Protein AF-A0A3S4TXI7-F1 (afdb_monomer_lite)

Organism: NCBI:txid758

Radius of gyration: 15.88 Å; chains: 1; bounding box: 37×36×44 Å

Sequence (161 aa):
MGRKTFESIGRPLPKRVNIVLSRQPYKYEGIIWKNSLESAVDFVKDSEEIMLIGGGELFKQYLPQADKLYLTQIQAEIEGDTFFPTLNWAEWHIEFEEYRERTRTILTIAVFDFSEKVKKCGQNDRTFCIWNLLSCDNFAIGIIHSNNTAWEQFTGKDLLC

Secondary structure (DSSP, 8-state):
-BHHHHHHH-SPPTTS--EEE-SS----TT-EEESSHHHHHHHTTT-SEEEE---HHHHHHHGGG-SEEEEEEE------S-BPPPP-GGGEEEEEEEEEEEEETTTEEEEEEEEEEEESS---SSEEEEEEEEETTTTEES--STT--HHHHHTTTTTT-

Structure (mmCIF, N/CA/C/O backbone):
data_AF-A0A3S4TXI7-F1
#
_entry.id   AF-A0A3S4TXI7-F1
#
loop_
_atom_site.group_PDB
_atom_site.id
_atom_site.type_symbol
_atom_site.label_atom_id
_atom_site.label_alt_id
_atom_site.label_comp_id
_atom_site.label_asym_id
_atom_site.label_entity_id
_atom_site.label_seq_id
_atom_site.pdbx_PDB_ins_code
_atom_site.Cartn_x
_atom_site.Cartn_y
_atom_site.Cartn_z
_atom_site.occupancy
_atom_site.B_iso_or_equiv
_atom_site.auth_seq_id
_atom_site.auth_comp_id
_atom_site.auth_asym_id
_atom_site.auth_atom_id
_atom_site.pdbx_PDB_model_num
ATOM 1 N N . MET A 1 1 ? -5.265 3.357 -1.344 1.00 92.00 1 MET A N 1
ATOM 2 C CA . MET A 1 1 ? -4.212 3.827 -2.281 1.00 92.00 1 MET A CA 1
ATOM 3 C C . MET A 1 1 ? -4.242 5.345 -2.394 1.00 92.00 1 MET A C 1
ATOM 5 O O . MET A 1 1 ? -5.253 5.941 -2.044 1.00 92.00 1 MET A O 1
ATOM 9 N N . GLY A 1 2 ? -3.178 5.984 -2.877 1.00 93.44 2 GLY A N 1
ATOM 10 C CA . GLY A 1 2 ? -3.164 7.428 -3.155 1.00 93.44 2 GLY A CA 1
ATOM 11 C C . GLY A 1 2 ? -3.757 7.772 -4.525 1.00 93.44 2 GLY A C 1
ATOM 12 O O . GLY A 1 2 ? -3.777 6.924 -5.414 1.00 93.44 2 GLY A O 1
ATOM 13 N N . ARG A 1 3 ? -4.194 9.025 -4.725 1.00 94.25 3 ARG A N 1
ATOM 14 C CA . ARG A 1 3 ? -4.781 9.486 -6.003 1.00 94.25 3 ARG A CA 1
ATOM 15 C C . ARG A 1 3 ? -3.903 9.214 -7.224 1.00 94.25 3 ARG A C 1
ATOM 17 O O . ARG A 1 3 ? -4.397 8.638 -8.178 1.00 94.25 3 ARG A O 1
ATOM 24 N N . LYS A 1 4 ? -2.612 9.564 -7.184 1.00 90.69 4 LYS A N 1
ATOM 25 C CA . LYS A 1 4 ? -1.691 9.327 -8.316 1.00 90.69 4 LYS A CA 1
ATOM 26 C C . LYS A 1 4 ? -1.573 7.839 -8.668 1.00 90.69 4 LYS A C 1
ATOM 28 O O . LYS A 1 4 ? -1.534 7.479 -9.835 1.00 90.69 4 LYS A O 1
ATOM 33 N N . THR A 1 5 ? -1.551 6.974 -7.653 1.00 88.75 5 THR A N 1
ATOM 34 C CA . THR A 1 5 ? -1.542 5.518 -7.847 1.00 88.75 5 THR A CA 1
ATOM 35 C C . THR A 1 5 ? -2.831 5.050 -8.509 1.00 88.75 5 THR A C 1
ATOM 37 O O . THR A 1 5 ? -2.775 4.284 -9.461 1.00 88.75 5 THR A O 1
ATOM 40 N N . PHE A 1 6 ? -3.984 5.550 -8.056 1.00 91.94 6 PHE A N 1
ATOM 41 C CA . PHE A 1 6 ? -5.262 5.248 -8.695 1.00 91.94 6 PHE A CA 1
ATOM 42 C C . PHE A 1 6 ? -5.310 5.733 -10.152 1.00 91.94 6 PHE A C 1
ATOM 44 O O . PHE A 1 6 ? -5.711 4.974 -11.025 1.00 91.94 6 PHE A O 1
ATOM 51 N N . GLU A 1 7 ? -4.857 6.959 -10.425 1.00 91.06 7 GLU A N 1
ATOM 52 C CA . GLU A 1 7 ? -4.790 7.530 -11.778 1.00 91.06 7 GLU A CA 1
ATOM 53 C C . GLU A 1 7 ? -3.907 6.692 -12.706 1.00 91.06 7 GLU A C 1
ATOM 55 O O . GLU A 1 7 ? -4.286 6.456 -13.847 1.00 91.06 7 GLU A O 1
ATOM 60 N N . SER A 1 8 ? -2.789 6.169 -12.197 1.00 84.12 8 SER A N 1
ATOM 61 C CA . SER A 1 8 ? -1.918 5.274 -12.959 1.00 84.12 8 SER A CA 1
ATOM 62 C C . SER A 1 8 ? -2.505 3.876 -13.179 1.00 84.12 8 SER A C 1
ATOM 64 O O . SER A 1 8 ? -2.193 3.248 -14.183 1.00 84.12 8 SER A O 1
ATOM 66 N N . ILE A 1 9 ? -3.326 3.362 -12.255 1.00 87.25 9 ILE A N 1
ATOM 67 C CA . ILE A 1 9 ? -4.078 2.109 -12.458 1.00 87.25 9 ILE A CA 1
ATOM 68 C C . ILE A 1 9 ? -5.231 2.338 -13.452 1.00 87.25 9 ILE A C 1
ATOM 70 O O . ILE A 1 9 ? -5.620 1.430 -14.187 1.00 87.25 9 ILE A O 1
ATOM 74 N N . GLY A 1 10 ? -5.807 3.542 -13.457 1.00 88.88 10 GLY A N 1
ATOM 75 C CA . GLY A 1 10 ? -6.830 4.001 -14.398 1.00 88.88 10 GLY A CA 1
ATOM 76 C C . GLY A 1 10 ? -8.241 3.458 -14.156 1.00 88.88 10 GLY A C 1
ATOM 77 O O . GLY A 1 10 ? -9.178 3.882 -14.832 1.00 88.88 10 GLY A O 1
ATOM 78 N N . ARG A 1 11 ? -8.424 2.529 -13.207 1.00 90.56 11 ARG A N 1
ATOM 79 C CA . ARG A 1 11 ? -9.717 1.888 -12.922 1.00 90.56 11 ARG A CA 1
ATOM 80 C C . ARG A 1 11 ? -9.820 1.340 -11.492 1.00 90.56 11 ARG A C 1
ATOM 82 O O . ARG A 1 11 ? -8.798 0.983 -10.905 1.00 90.56 11 ARG A O 1
ATOM 89 N N . PRO A 1 12 ? -11.039 1.184 -10.944 1.00 92.88 12 PRO A N 1
ATOM 90 C CA . PRO A 1 12 ? -11.259 0.452 -9.705 1.00 92.88 12 PRO A CA 1
ATOM 91 C C . PRO A 1 12 ? -10.829 -1.006 -9.845 1.00 92.88 12 PRO A C 1
ATOM 93 O O . PRO A 1 12 ? -11.079 -1.665 -10.858 1.00 92.88 12 PRO A O 1
ATOM 96 N N . LEU A 1 13 ? -10.204 -1.525 -8.797 1.00 88.06 13 LEU A N 1
ATOM 97 C CA . LEU A 1 13 ? -9.837 -2.924 -8.722 1.00 88.06 13 LEU A CA 1
ATOM 98 C C . LEU A 1 13 ? -11.091 -3.772 -8.447 1.00 88.06 13 LEU A C 1
ATOM 100 O O . LEU A 1 13 ? -11.782 -3.523 -7.456 1.00 88.06 13 LEU A O 1
ATOM 104 N N . PRO A 1 14 ? -11.411 -4.778 -9.279 1.00 87.50 14 PRO A N 1
ATOM 105 C CA . PRO A 1 14 ? -12.631 -5.560 -9.118 1.00 87.50 14 PRO A CA 1
ATOM 106 C C . PRO A 1 14 ? -12.617 -6.339 -7.801 1.00 87.50 14 PRO A C 1
ATOM 108 O O . PRO A 1 14 ? -11.547 -6.712 -7.309 1.00 87.50 14 PRO A O 1
ATOM 111 N N . LYS A 1 15 ? -13.819 -6.600 -7.265 1.00 89.62 15 LYS A N 1
ATOM 112 C CA . LYS A 1 15 ? -14.065 -7.365 -6.026 1.00 89.62 15 LYS A CA 1
ATOM 113 C C . LYS A 1 15 ? -13.419 -6.776 -4.763 1.00 89.62 15 LYS A C 1
ATOM 115 O O . LYS A 1 15 ? -13.278 -7.475 -3.768 1.00 89.62 15 LYS A O 1
ATOM 120 N N . ARG A 1 16 ? -13.035 -5.496 -4.791 1.00 90.56 16 ARG A N 1
ATOM 121 C CA . ARG A 1 16 ? -12.402 -4.793 -3.669 1.00 90.56 16 ARG A CA 1
ATOM 122 C C . ARG A 1 16 ? -13.076 -3.460 -3.403 1.00 90.56 16 ARG A C 1
ATOM 124 O O . ARG A 1 16 ? -13.515 -2.770 -4.324 1.00 90.56 16 ARG A O 1
ATOM 131 N N . VAL A 1 17 ? -13.081 -3.068 -2.134 1.00 93.81 17 VAL A N 1
ATOM 132 C CA . VAL A 1 17 ? -13.427 -1.705 -1.733 1.00 93.81 17 VAL A CA 1
ATOM 133 C C . VAL A 1 17 ? -12.237 -0.805 -2.061 1.00 93.81 17 VAL A C 1
ATOM 135 O O . VAL A 1 17 ? -11.189 -0.866 -1.423 1.00 93.81 17 VAL A O 1
ATOM 138 N N . ASN A 1 18 ? -12.378 0.019 -3.096 1.00 95.50 18 ASN A N 1
ATOM 139 C CA . ASN A 1 18 ? -11.305 0.898 -3.548 1.00 95.50 18 ASN A CA 1
ATOM 140 C C . ASN A 1 18 ? -11.367 2.225 -2.794 1.00 95.50 18 ASN A C 1
ATOM 142 O O . ASN A 1 18 ? -12.211 3.065 -3.098 1.00 95.50 18 ASN A O 1
ATOM 146 N N . ILE A 1 19 ? -10.457 2.434 -1.840 1.00 96.75 19 ILE A N 1
ATOM 147 C CA . ILE A 1 19 ? -10.336 3.712 -1.127 1.00 96.75 19 ILE A CA 1
ATOM 148 C C . ILE A 1 19 ? -9.172 4.525 -1.695 1.00 96.75 19 ILE A C 1
ATOM 150 O O . ILE A 1 19 ? -8.016 4.078 -1.688 1.00 96.75 19 ILE A O 1
ATOM 154 N N . VAL A 1 20 ? -9.480 5.734 -2.167 1.00 96.75 20 VAL A N 1
ATOM 155 C CA . VAL A 1 20 ? -8.517 6.675 -2.748 1.00 96.75 20 VAL A CA 1
ATOM 156 C C . VAL A 1 20 ? -8.297 7.851 -1.803 1.00 96.75 20 VAL A C 1
ATOM 158 O O . VAL A 1 20 ? -9.211 8.625 -1.516 1.00 96.75 20 VAL A O 1
ATOM 161 N N . LEU A 1 21 ? -7.051 7.998 -1.353 1.00 96.12 21 LEU A N 1
ATOM 162 C CA . LEU A 1 21 ? -6.605 9.090 -0.498 1.00 96.12 21 LEU A CA 1
ATOM 163 C C . LEU A 1 21 ? -6.191 10.302 -1.335 1.00 96.12 21 LEU A C 1
ATOM 165 O O . LEU A 1 21 ? -5.329 10.209 -2.217 1.00 96.12 21 LEU A O 1
ATOM 169 N N . SER A 1 22 ? -6.793 11.452 -1.038 1.00 94.88 22 SER A N 1
ATOM 170 C CA . SER A 1 22 ? -6.467 12.734 -1.666 1.00 94.88 22 SER A CA 1
ATOM 171 C C . SER A 1 22 ? -6.835 13.895 -0.752 1.00 94.88 22 SER A C 1
ATOM 173 O O . SER A 1 22 ? -7.927 13.912 -0.194 1.00 94.88 22 SER A O 1
ATOM 175 N N . ARG A 1 23 ? -5.969 14.914 -0.670 1.00 92.62 23 ARG A N 1
ATOM 176 C CA . ARG A 1 23 ? -6.253 16.155 0.075 1.00 92.62 23 ARG A CA 1
ATOM 177 C C . ARG A 1 23 ? -7.464 16.909 -0.481 1.00 92.62 23 ARG A C 1
ATOM 179 O O . ARG A 1 23 ? -8.201 17.522 0.278 1.00 92.62 23 ARG A O 1
ATOM 186 N N . GLN A 1 24 ? -7.650 16.863 -1.799 1.00 94.56 24 GLN A N 1
ATOM 187 C CA . GLN A 1 24 ? -8.796 17.465 -2.478 1.00 94.56 24 GLN A CA 1
ATOM 188 C C . GLN A 1 24 ? -9.875 16.409 -2.733 1.00 94.56 24 GLN A C 1
ATOM 190 O O . GLN A 1 24 ? -9.504 15.262 -3.024 1.00 94.56 24 GLN A O 1
ATOM 195 N N . PRO A 1 25 ? -11.170 16.778 -2.685 1.00 95.94 25 PRO A N 1
ATOM 196 C CA . PRO A 1 25 ? -12.260 15.900 -3.087 1.00 95.94 25 PRO A CA 1
ATOM 197 C C . PRO A 1 25 ? -12.002 15.279 -4.458 1.00 95.94 25 PRO A C 1
ATOM 199 O O . PRO A 1 25 ? -11.632 15.970 -5.406 1.00 95.94 25 PRO A O 1
ATOM 202 N N . TYR A 1 26 ? -12.203 13.970 -4.559 1.00 95.06 26 TYR A N 1
ATOM 203 C CA . TYR A 1 26 ? -12.000 13.220 -5.790 1.00 95.06 26 TYR A CA 1
ATOM 204 C C . TYR A 1 26 ? -13.212 12.324 -6.028 1.00 95.06 26 TYR A C 1
ATOM 206 O O . TYR A 1 26 ? -13.606 11.565 -5.145 1.00 95.06 26 TYR A O 1
ATOM 214 N N . LYS A 1 27 ? -13.845 12.447 -7.196 1.00 94.75 27 LYS A N 1
ATOM 215 C CA . LYS A 1 27 ? -15.033 11.670 -7.557 1.00 94.75 27 LYS A CA 1
ATOM 216 C C . LYS A 1 27 ? -14.711 10.798 -8.755 1.00 94.75 27 LYS A C 1
ATOM 218 O O . LYS A 1 27 ? -14.313 11.309 -9.796 1.00 94.75 27 LYS A O 1
ATOM 223 N N . TYR A 1 28 ? -14.913 9.502 -8.589 1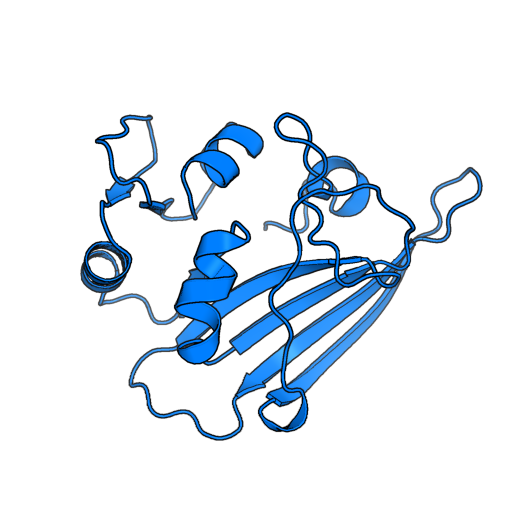.00 96.06 28 TYR A N 1
ATOM 224 C CA . TYR A 1 28 ? -14.816 8.515 -9.649 1.00 96.06 28 TYR A CA 1
ATOM 225 C C . TYR A 1 28 ? -15.768 7.364 -9.292 1.00 96.06 28 TYR A C 1
ATOM 227 O O . TYR A 1 28 ? -16.007 7.092 -8.113 1.00 96.06 28 TYR A O 1
ATOM 235 N N . GLU A 1 29 ? -16.379 6.731 -10.287 1.00 96.19 29 GLU A N 1
ATOM 236 C CA . GLU A 1 29 ? -17.350 5.660 -10.054 1.00 96.19 29 GLU A CA 1
ATOM 237 C C . GLU A 1 29 ? -16.675 4.388 -9.516 1.00 96.19 29 GLU A C 1
ATOM 239 O O . GLU A 1 29 ? -15.630 3.965 -10.004 1.00 96.19 29 GLU A O 1
ATOM 244 N N . GLY A 1 30 ? -17.264 3.759 -8.497 1.00 94.69 30 GLY A N 1
ATOM 245 C CA . GLY A 1 30 ? -16.722 2.523 -7.920 1.00 94.69 30 GLY A CA 1
ATOM 246 C C . GLY A 1 30 ? -15.524 2.718 -6.982 1.00 94.69 30 GLY A C 1
ATOM 247 O O . GLY A 1 30 ? -14.879 1.737 -6.613 1.00 94.69 30 GLY A O 1
ATOM 248 N N . ILE A 1 31 ? -15.235 3.957 -6.565 1.00 96.94 31 ILE A N 1
ATOM 249 C CA . ILE A 1 31 ? -14.270 4.247 -5.496 1.00 96.94 31 ILE A CA 1
ATOM 250 C C . ILE A 1 31 ? -14.901 5.033 -4.349 1.00 96.94 31 ILE A C 1
ATOM 252 O O . ILE A 1 31 ? -15.946 5.667 -4.485 1.00 96.94 31 ILE A O 1
ATOM 256 N N . ILE A 1 32 ? -14.190 5.053 -3.229 1.00 97.88 32 ILE A N 1
ATOM 257 C CA . ILE A 1 32 ? -14.510 5.831 -2.040 1.00 97.88 32 ILE A CA 1
ATOM 258 C C . ILE A 1 32 ? -13.362 6.802 -1.805 1.00 97.88 32 ILE A C 1
ATOM 260 O O . ILE A 1 32 ? -12.216 6.399 -1.609 1.00 97.88 32 ILE A O 1
ATOM 264 N N . TRP A 1 33 ? -13.655 8.097 -1.834 1.00 97.69 33 TRP A N 1
ATOM 265 C CA . TRP A 1 33 ? -12.664 9.114 -1.505 1.00 97.69 33 TRP A CA 1
ATOM 266 C C . TRP A 1 33 ? -12.590 9.347 0.002 1.00 97.69 33 TRP A C 1
ATOM 268 O O . TRP A 1 33 ? -13.612 9.417 0.688 1.00 97.69 33 TRP A O 1
ATOM 278 N N . LYS A 1 34 ? -11.363 9.510 0.497 1.00 97.31 34 LYS A N 1
ATOM 279 C CA . LYS A 1 34 ? -11.057 9.893 1.875 1.00 97.31 34 LYS A CA 1
ATOM 280 C C . LYS A 1 34 ? -9.910 10.903 1.892 1.00 97.31 34 LYS A C 1
ATOM 282 O O . LYS A 1 34 ? -9.003 10.845 1.060 1.00 97.31 34 LYS A O 1
ATOM 287 N N . ASN A 1 35 ? -9.953 11.846 2.829 1.00 95.69 35 ASN A N 1
ATOM 288 C CA . ASN A 1 35 ? -8.951 12.911 2.940 1.00 95.69 35 ASN A CA 1
ATOM 289 C C . ASN A 1 35 ? -7.759 12.540 3.834 1.00 95.69 35 ASN A C 1
ATOM 291 O O . ASN A 1 35 ? -6.732 13.215 3.773 1.00 95.69 35 ASN A O 1
ATOM 295 N N . SER A 1 36 ? -7.873 11.476 4.630 1.00 92.06 36 SER A N 1
ATOM 296 C CA . SER A 1 36 ? -6.806 10.974 5.500 1.00 92.06 36 SER A CA 1
ATOM 297 C C . SER A 1 36 ? -6.882 9.452 5.663 1.00 92.06 36 SER A C 1
ATOM 299 O O . SER A 1 36 ? -7.941 8.862 5.418 1.00 92.06 36 SER A O 1
ATOM 301 N N . LEU A 1 37 ? -5.785 8.807 6.079 1.00 88.81 37 LEU A N 1
ATOM 302 C CA . LEU A 1 37 ? -5.800 7.362 6.330 1.00 88.81 37 LEU A CA 1
ATOM 303 C C . LEU A 1 37 ? -6.708 7.011 7.507 1.00 88.81 37 LEU A C 1
ATOM 305 O O . LEU A 1 37 ? -7.432 6.031 7.425 1.00 88.81 37 LEU A O 1
ATOM 309 N N . GLU A 1 38 ? -6.729 7.823 8.558 1.00 90.44 38 GLU A N 1
ATOM 310 C CA . GLU A 1 38 ? -7.553 7.594 9.748 1.00 90.44 38 GLU A CA 1
ATOM 311 C C . GLU A 1 38 ? -9.030 7.509 9.346 1.00 90.44 38 GLU A C 1
ATOM 313 O O . GLU A 1 38 ? -9.719 6.551 9.682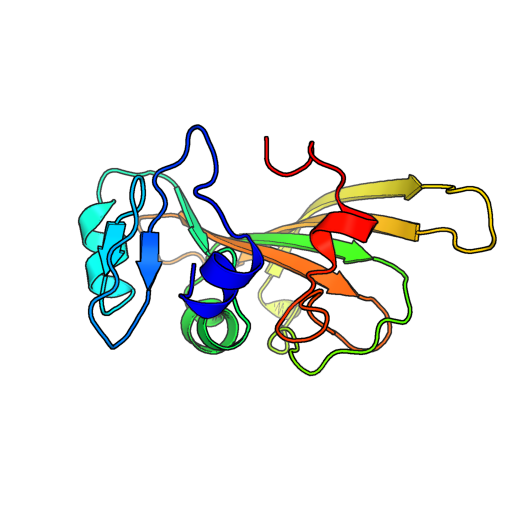 1.00 90.44 38 GLU A O 1
ATOM 318 N N . SER A 1 39 ? -9.490 8.441 8.503 1.00 93.75 39 SER A N 1
ATOM 319 C CA . SER A 1 39 ? -10.859 8.436 7.972 1.00 93.75 39 SER A CA 1
ATOM 320 C C . SER A 1 39 ? -11.169 7.250 7.044 1.00 93.75 39 SER A C 1
ATOM 322 O O . SER A 1 39 ? -12.341 6.909 6.848 1.00 93.75 39 SER A O 1
ATOM 324 N N . ALA A 1 40 ? -10.140 6.649 6.436 1.00 93.00 40 ALA A N 1
ATOM 325 C CA . ALA A 1 40 ? -10.253 5.450 5.614 1.00 93.00 40 ALA A CA 1
ATOM 326 C C . ALA A 1 40 ? -10.303 4.187 6.475 1.00 93.00 40 ALA A C 1
ATOM 328 O O . ALA A 1 40 ? -11.199 3.374 6.286 1.00 93.00 40 ALA A O 1
ATOM 329 N N . VAL A 1 41 ? -9.399 4.061 7.444 1.0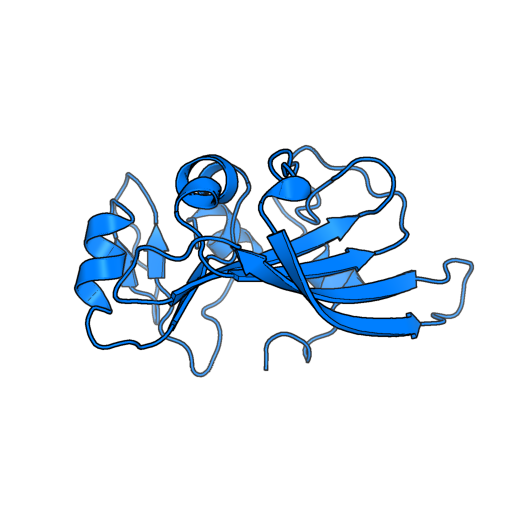0 89.56 41 VAL A N 1
ATOM 330 C CA . VAL A 1 41 ? -9.325 2.950 8.402 1.00 89.56 41 VAL A CA 1
ATOM 331 C C . VAL A 1 41 ? -10.581 2.877 9.270 1.00 89.56 41 VAL A C 1
ATOM 333 O O . VAL A 1 41 ? -11.043 1.784 9.584 1.00 89.56 41 VAL A O 1
ATOM 336 N N . ASP A 1 42 ? -11.161 4.021 9.631 1.00 92.12 42 ASP A N 1
ATOM 337 C CA . ASP A 1 42 ? -12.432 4.081 10.357 1.00 92.12 42 ASP A CA 1
ATOM 338 C C . ASP A 1 42 ? -13.621 3.646 9.480 1.00 92.12 42 ASP A C 1
ATOM 340 O O . ASP A 1 42 ? -14.540 2.969 9.935 1.00 92.12 42 ASP A O 1
ATOM 344 N N . PHE A 1 43 ? -13.577 3.955 8.179 1.00 93.56 43 PHE A N 1
ATOM 345 C CA . PHE A 1 43 ? -14.609 3.530 7.229 1.00 93.56 43 PHE A CA 1
ATOM 346 C C . PHE A 1 43 ? -14.636 2.010 7.020 1.00 93.56 43 PHE A C 1
ATOM 348 O O . PHE A 1 43 ? -15.707 1.445 6.822 1.00 93.56 43 PHE A O 1
ATOM 355 N N . VAL A 1 44 ? -13.476 1.354 7.079 1.00 91.88 44 VAL A N 1
ATOM 356 C CA . VAL A 1 44 ? -13.344 -0.112 6.996 1.00 91.88 44 VAL A CA 1
ATOM 357 C C . VAL A 1 44 ? -13.057 -0.739 8.356 1.00 91.88 44 VAL A C 1
ATOM 359 O O . VAL A 1 44 ? -12.336 -1.727 8.448 1.00 91.88 44 VAL A O 1
ATOM 362 N N . LYS A 1 45 ? -13.601 -0.167 9.436 1.00 87.25 45 LYS A N 1
ATOM 363 C CA . LYS A 1 45 ? -13.311 -0.626 10.801 1.00 87.25 45 LYS A CA 1
ATOM 364 C C . LYS A 1 45 ? -13.617 -2.103 11.056 1.00 87.25 45 LYS A C 1
ATOM 366 O O . LYS A 1 45 ? -12.927 -2.713 11.862 1.00 87.25 45 LYS A O 1
ATOM 371 N N . ASP A 1 46 ? -14.595 -2.650 10.337 1.00 88.19 46 ASP A N 1
ATOM 372 C CA . ASP A 1 46 ? -15.038 -4.042 10.453 1.00 88.19 46 ASP A CA 1
ATOM 373 C C . ASP A 1 46 ? -14.251 -4.996 9.529 1.00 88.19 46 ASP A C 1
ATOM 375 O O . ASP A 1 46 ? -14.565 -6.179 9.446 1.00 88.19 46 ASP A O 1
ATOM 379 N N . SER A 1 47 ? -13.252 -4.496 8.788 1.00 87.38 47 SER A N 1
ATOM 380 C CA . SER A 1 47 ? -12.370 -5.325 7.956 1.00 87.38 47 SER A CA 1
ATOM 381 C C . SER A 1 47 ? -11.203 -5.873 8.775 1.00 87.38 47 SER A C 1
ATOM 383 O O . SER A 1 47 ? -10.538 -5.123 9.488 1.00 87.38 47 SER A O 1
ATOM 385 N N . GLU A 1 48 ? -10.930 -7.169 8.625 1.00 86.44 48 GLU A N 1
ATOM 386 C CA . GLU A 1 48 ? -9.834 -7.861 9.320 1.00 86.44 48 GLU A CA 1
ATOM 387 C C . GLU A 1 48 ? -8.448 -7.407 8.833 1.00 86.44 48 GLU A C 1
ATOM 389 O O . GLU A 1 48 ? -7.500 -7.321 9.618 1.00 86.44 48 GLU A O 1
ATOM 394 N N . GLU A 1 49 ? -8.341 -7.075 7.542 1.00 86.19 49 GLU A N 1
ATOM 395 C CA . GLU A 1 49 ? -7.088 -6.701 6.889 1.00 86.19 49 GLU A CA 1
ATOM 396 C C . GLU A 1 49 ? -7.279 -5.489 5.969 1.00 86.19 49 GLU A C 1
ATOM 398 O O . GLU A 1 49 ? -8.250 -5.390 5.210 1.00 86.19 49 GLU A O 1
ATOM 403 N N . ILE A 1 50 ? -6.331 -4.550 6.029 1.00 90.19 50 ILE A N 1
ATOM 404 C CA . ILE A 1 50 ? -6.326 -3.343 5.198 1.00 90.19 50 ILE A CA 1
ATOM 405 C C . ILE A 1 50 ? -5.062 -3.325 4.347 1.00 90.19 50 ILE A C 1
ATOM 407 O O . ILE A 1 50 ? -3.955 -3.274 4.874 1.00 90.19 50 ILE A O 1
ATOM 411 N N . MET A 1 51 ? -5.238 -3.282 3.024 1.00 90.00 51 MET A N 1
ATOM 412 C CA . MET A 1 51 ? -4.137 -3.288 2.059 1.00 90.00 51 MET A CA 1
ATOM 413 C C . MET A 1 51 ? -3.802 -1.876 1.566 1.00 90.00 51 MET A C 1
ATOM 415 O O . MET A 1 51 ? -4.523 -1.273 0.759 1.00 90.00 51 MET A O 1
ATOM 419 N N . LEU A 1 52 ? -2.658 -1.351 1.999 1.00 90.25 52 LEU A N 1
ATOM 420 C CA . LEU A 1 52 ? -2.053 -0.155 1.433 1.00 90.25 52 LEU A CA 1
ATOM 421 C C . LEU A 1 52 ? -1.201 -0.538 0.216 1.00 90.25 52 LEU A C 1
ATOM 423 O O . LEU A 1 52 ? -0.113 -1.084 0.349 1.00 90.25 52 LEU A O 1
ATOM 427 N N . ILE A 1 53 ? -1.687 -0.201 -0.979 1.00 88.31 53 ILE A N 1
ATOM 428 C CA . ILE A 1 53 ? -1.024 -0.523 -2.261 1.00 88.31 53 ILE A CA 1
ATOM 429 C C . ILE A 1 53 ? -0.230 0.660 -2.855 1.00 88.31 53 ILE A C 1
ATOM 431 O O . ILE A 1 53 ? -0.037 0.763 -4.063 1.00 88.31 53 ILE A O 1
ATOM 435 N N . GLY A 1 54 ? 0.172 1.607 -2.004 1.00 83.50 54 GLY A N 1
ATOM 436 C CA . GLY A 1 54 ? 0.989 2.763 -2.384 1.00 83.50 54 GLY A CA 1
ATOM 437 C C . GLY A 1 54 ? 0.206 4.042 -2.692 1.00 83.50 54 GLY A C 1
ATOM 438 O O . GLY A 1 54 ? -1.014 4.117 -2.500 1.00 83.50 54 GLY A O 1
ATOM 439 N N . GLY A 1 55 ? 0.865 5.104 -3.168 1.00 85.19 55 GLY A N 1
ATOM 440 C CA . GLY A 1 55 ? 2.261 5.154 -3.644 1.00 85.19 55 GLY A CA 1
ATOM 441 C C . GLY A 1 55 ? 3.326 5.478 -2.589 1.00 85.19 55 GLY A C 1
ATOM 442 O O . GLY A 1 55 ? 3.064 5.415 -1.390 1.00 85.19 55 GLY A O 1
ATOM 443 N N . GLY A 1 56 ? 4.521 5.869 -3.054 1.00 81.06 56 GLY A N 1
ATOM 444 C CA . GLY A 1 56 ? 5.717 6.064 -2.220 1.00 81.06 56 GLY A CA 1
ATOM 445 C C . GLY A 1 56 ? 5.527 6.973 -1.002 1.00 81.06 56 GLY A C 1
ATOM 446 O O . GLY A 1 56 ? 5.995 6.638 0.079 1.00 81.06 56 GLY A O 1
ATOM 447 N N . GLU A 1 57 ? 4.786 8.076 -1.134 1.00 85.06 57 GLU A N 1
ATOM 448 C CA . GLU A 1 57 ? 4.512 8.977 -0.001 1.00 85.06 57 GLU A CA 1
ATOM 449 C C . GLU A 1 57 ? 3.675 8.304 1.096 1.00 85.06 57 GLU A C 1
ATOM 451 O O . GLU A 1 57 ? 3.970 8.437 2.280 1.00 85.06 57 GLU A O 1
ATOM 456 N N . LEU A 1 58 ? 2.663 7.522 0.706 1.00 86.62 58 LEU A N 1
ATOM 457 C CA . LEU A 1 58 ? 1.844 6.791 1.671 1.00 86.62 58 LEU A CA 1
ATOM 458 C C . LEU A 1 58 ? 2.647 5.680 2.341 1.00 86.62 58 LEU A C 1
ATOM 460 O O . LEU A 1 58 ? 2.507 5.477 3.542 1.00 86.62 58 LEU A O 1
ATOM 464 N N . PHE A 1 59 ? 3.517 4.994 1.596 1.00 86.50 59 PHE A N 1
ATOM 465 C CA . PHE A 1 59 ? 4.426 4.030 2.206 1.00 86.50 59 PHE A CA 1
ATOM 466 C C . PHE A 1 59 ? 5.332 4.705 3.236 1.00 86.50 59 PHE A C 1
ATOM 468 O O . PHE A 1 59 ? 5.391 4.235 4.364 1.00 86.50 59 PHE A O 1
ATOM 475 N N . LYS A 1 60 ? 5.971 5.837 2.911 1.00 86.56 60 LYS A N 1
ATOM 476 C CA . LYS A 1 60 ? 6.829 6.566 3.866 1.00 86.56 60 LYS A CA 1
ATOM 477 C C . LYS A 1 60 ? 6.085 6.923 5.150 1.00 86.56 60 LYS A C 1
ATOM 479 O O . LYS A 1 60 ? 6.628 6.761 6.237 1.00 86.56 60 LYS A O 1
ATOM 484 N N . GLN A 1 61 ? 4.850 7.393 5.015 1.00 87.00 61 GLN A N 1
ATOM 485 C CA . GLN A 1 61 ? 4.056 7.854 6.145 1.00 87.00 61 GLN A CA 1
ATOM 486 C C . GLN A 1 61 ? 3.549 6.707 7.033 1.00 87.00 61 GLN A C 1
ATOM 488 O O . GLN A 1 61 ? 3.481 6.862 8.252 1.00 87.00 61 GLN A O 1
ATOM 493 N N . TYR A 1 62 ? 3.184 5.569 6.440 1.00 87.44 62 TYR A N 1
ATOM 494 C CA . TYR A 1 62 ? 2.416 4.532 7.136 1.00 87.44 62 TYR A CA 1
ATOM 495 C C . TYR A 1 62 ? 3.146 3.202 7.317 1.00 87.44 62 TYR A C 1
ATOM 497 O O . TYR A 1 62 ? 2.660 2.343 8.045 1.00 87.44 62 TYR A O 1
ATOM 505 N N . LEU A 1 63 ? 4.344 3.046 6.751 1.00 86.94 63 LEU A N 1
ATOM 506 C CA . LEU A 1 63 ? 5.196 1.882 6.990 1.00 86.94 63 LEU A CA 1
ATOM 507 C C . LEU A 1 63 ? 5.485 1.613 8.478 1.00 86.94 63 LEU A C 1
ATOM 509 O O . LEU A 1 63 ? 5.414 0.451 8.871 1.00 86.94 63 LEU A O 1
ATOM 513 N N . PRO A 1 64 ? 5.731 2.622 9.341 1.00 87.31 64 PRO A N 1
ATOM 514 C CA . PRO A 1 64 ? 5.936 2.366 10.769 1.00 87.31 64 PRO A CA 1
ATOM 515 C C . PRO A 1 64 ? 4.731 1.721 11.469 1.00 87.31 64 PRO A C 1
ATOM 517 O O . PRO A 1 64 ? 4.914 1.062 12.492 1.00 87.31 64 PRO A O 1
ATOM 520 N N . GLN A 1 65 ? 3.522 1.903 10.926 1.00 86.31 65 GLN A N 1
ATOM 521 C CA . GLN A 1 65 ? 2.262 1.383 11.469 1.00 86.31 65 GLN A CA 1
ATOM 522 C C . GLN A 1 65 ? 1.865 0.027 10.867 1.00 86.31 65 GLN A C 1
ATOM 524 O O . GLN A 1 65 ? 0.875 -0.545 11.304 1.00 86.31 65 GLN A O 1
ATOM 529 N N . ALA A 1 66 ? 2.594 -0.473 9.864 1.00 87.62 66 ALA A N 1
ATOM 530 C CA . ALA A 1 66 ? 2.285 -1.745 9.223 1.00 87.62 66 ALA A CA 1
ATOM 531 C C . ALA A 1 66 ? 2.680 -2.939 10.095 1.00 87.62 66 ALA A C 1
ATOM 533 O O . ALA A 1 66 ? 3.757 -2.960 10.692 1.00 87.62 66 ALA A O 1
ATOM 534 N N . ASP A 1 67 ? 1.809 -3.941 10.106 1.00 87.19 67 ASP A N 1
ATOM 535 C CA . ASP A 1 67 ? 1.993 -5.221 10.785 1.00 87.19 67 ASP A CA 1
ATOM 536 C C . ASP A 1 67 ? 2.532 -6.279 9.819 1.00 87.19 67 ASP A C 1
ATOM 538 O O . ASP A 1 67 ? 3.320 -7.136 10.225 1.00 87.19 67 ASP A O 1
ATOM 542 N N . LYS A 1 68 ? 2.161 -6.191 8.530 1.00 87.25 68 LYS A N 1
ATOM 543 C CA . LYS A 1 68 ? 2.651 -7.088 7.476 1.00 87.25 68 LYS A CA 1
ATOM 544 C C . LYS A 1 68 ? 3.121 -6.362 6.223 1.00 87.25 68 LYS A C 1
ATOM 546 O O . LYS A 1 68 ? 2.556 -5.344 5.814 1.00 87.25 68 LYS A O 1
ATOM 551 N N . LEU A 1 69 ? 4.120 -6.949 5.571 1.00 86.94 69 LEU A N 1
ATOM 552 C CA . LEU A 1 69 ? 4.577 -6.584 4.238 1.00 86.94 69 LEU A CA 1
ATOM 553 C C . LEU A 1 69 ? 4.418 -7.778 3.306 1.00 86.94 69 LEU A C 1
ATOM 555 O O . LEU A 1 69 ? 5.003 -8.831 3.537 1.00 86.94 69 LEU A O 1
ATOM 559 N N . TYR A 1 70 ? 3.703 -7.567 2.213 1.00 83.81 70 TYR A N 1
ATOM 560 C CA . TYR A 1 70 ? 3.727 -8.436 1.051 1.00 83.81 70 TYR A CA 1
ATOM 561 C C . TYR A 1 70 ? 4.658 -7.780 0.031 1.00 83.81 70 TYR A C 1
ATOM 563 O O . TYR A 1 70 ? 4.357 -6.716 -0.518 1.00 83.81 70 TYR A O 1
ATOM 571 N N . LEU A 1 71 ? 5.828 -8.366 -0.187 1.00 82.50 71 LEU A N 1
ATOM 572 C CA . LEU A 1 71 ? 6.850 -7.814 -1.067 1.00 82.50 71 LEU A CA 1
ATOM 573 C C . LEU A 1 71 ? 7.049 -8.740 -2.252 1.00 82.50 71 LEU A C 1
ATOM 575 O O . LEU A 1 71 ? 7.207 -9.942 -2.089 1.00 82.50 71 LEU A O 1
ATOM 579 N N . THR A 1 72 ? 7.085 -8.175 -3.448 1.00 77.81 72 THR A N 1
ATOM 580 C CA . THR A 1 72 ? 7.554 -8.877 -4.641 1.00 77.81 72 THR A CA 1
ATOM 581 C C . THR A 1 72 ? 8.818 -8.182 -5.112 1.00 77.81 72 THR A C 1
ATOM 583 O O . THR A 1 72 ? 8.756 -7.022 -5.504 1.00 77.81 72 THR A O 1
ATOM 586 N N . GLN A 1 73 ? 9.962 -8.850 -5.034 1.00 76.31 73 GLN A N 1
ATOM 587 C CA . GLN A 1 73 ? 11.240 -8.322 -5.504 1.00 76.31 73 GLN A CA 1
ATOM 588 C C . GLN A 1 73 ? 11.488 -8.814 -6.926 1.00 76.31 73 GLN A C 1
ATOM 590 O O . GLN A 1 73 ? 11.317 -9.996 -7.203 1.00 76.31 73 GLN A O 1
ATOM 595 N N . ILE A 1 74 ? 11.852 -7.905 -7.824 1.00 72.00 74 ILE A N 1
ATOM 596 C CA . ILE A 1 74 ? 12.155 -8.178 -9.225 1.00 72.00 74 ILE A CA 1
ATOM 597 C C . ILE A 1 74 ? 13.626 -7.864 -9.462 1.00 72.00 74 ILE A C 1
ATOM 599 O O . ILE A 1 74 ? 14.067 -6.734 -9.246 1.00 72.00 74 ILE A O 1
ATOM 603 N N . GLN A 1 75 ? 14.372 -8.831 -9.987 1.00 72.62 75 GLN A N 1
ATOM 604 C CA . GLN A 1 75 ? 15.733 -8.596 -10.472 1.00 72.62 75 GLN A CA 1
ATOM 605 C C . GLN A 1 75 ? 15.689 -7.910 -11.843 1.00 72.62 75 GLN A C 1
ATOM 607 O O . GLN A 1 75 ? 15.713 -8.561 -12.886 1.00 72.62 75 GLN A O 1
ATOM 612 N N . ALA A 1 76 ? 15.543 -6.586 -11.833 1.00 68.12 76 ALA A N 1
ATOM 613 C CA . ALA A 1 76 ? 15.538 -5.758 -13.030 1.00 68.12 76 ALA A CA 1
ATOM 614 C C . ALA A 1 76 ? 16.166 -4.383 -12.767 1.00 68.12 76 ALA A C 1
ATOM 616 O O . ALA A 1 76 ? 15.996 -3.792 -11.695 1.00 68.12 76 ALA A O 1
ATOM 617 N N . GLU A 1 77 ? 16.819 -3.844 -13.791 1.00 69.06 77 GLU A N 1
ATOM 618 C CA . GLU A 1 77 ? 17.219 -2.442 -13.843 1.00 69.06 77 GLU A CA 1
ATOM 619 C C . GLU A 1 77 ? 16.058 -1.627 -14.421 1.00 69.06 77 GLU A C 1
ATOM 621 O O . GLU A 1 77 ? 15.660 -1.804 -15.574 1.00 69.06 77 GLU A O 1
ATOM 626 N N . ILE A 1 78 ? 15.467 -0.764 -13.594 1.00 70.12 78 ILE A N 1
ATOM 627 C CA . ILE A 1 78 ? 14.312 0.055 -13.966 1.00 70.12 78 ILE A CA 1
ATOM 628 C C . ILE A 1 78 ? 14.598 1.501 -13.569 1.00 70.12 78 ILE A C 1
ATOM 630 O O . ILE A 1 78 ? 14.895 1.786 -12.408 1.00 70.12 78 ILE A O 1
ATOM 634 N N . GLU A 1 79 ? 14.463 2.426 -14.517 1.00 70.94 79 GLU A N 1
ATOM 635 C CA . GLU A 1 79 ? 14.488 3.858 -14.220 1.00 70.94 79 GLU A CA 1
ATOM 636 C C . GLU A 1 79 ? 13.208 4.275 -13.474 1.00 70.94 79 GLU A C 1
ATOM 638 O O . GLU A 1 79 ? 12.088 4.005 -13.919 1.00 70.94 79 GLU A O 1
ATOM 643 N N . GLY A 1 80 ? 13.362 4.963 -12.340 1.00 69.56 80 GLY A N 1
ATOM 644 C CA . GLY A 1 80 ? 12.242 5.399 -11.509 1.00 69.56 80 GLY A CA 1
ATOM 645 C C . GLY A 1 80 ? 12.571 6.628 -10.666 1.00 69.56 80 GLY A C 1
ATOM 646 O O . GLY A 1 80 ? 13.714 6.852 -10.279 1.00 69.56 80 GLY A O 1
ATOM 647 N N . ASP A 1 81 ? 11.546 7.431 -10.379 1.00 71.12 81 ASP A N 1
ATOM 648 C CA . ASP A 1 81 ? 11.624 8.630 -9.530 1.00 71.12 81 ASP A CA 1
ATOM 649 C C . ASP A 1 81 ? 11.016 8.408 -8.131 1.00 71.12 81 ASP A C 1
ATOM 651 O O . ASP A 1 81 ? 11.039 9.290 -7.269 1.00 71.12 81 ASP A O 1
ATOM 655 N N . THR A 1 82 ? 10.464 7.214 -7.902 1.00 70.62 82 THR A N 1
ATOM 656 C CA . THR A 1 82 ? 9.702 6.861 -6.711 1.00 70.62 82 THR A CA 1
ATOM 657 C C . THR A 1 82 ? 10.272 5.585 -6.095 1.00 70.62 82 THR A C 1
ATOM 659 O O . THR A 1 82 ? 10.298 4.527 -6.716 1.00 70.62 82 THR A O 1
ATOM 662 N N . PHE A 1 83 ? 10.714 5.682 -4.841 1.00 73.12 83 PHE A N 1
ATOM 663 C CA . PHE A 1 83 ? 11.448 4.624 -4.137 1.00 73.12 83 PHE A CA 1
ATOM 664 C C . PHE A 1 83 ? 10.711 4.159 -2.892 1.00 73.12 83 PHE A C 1
ATOM 666 O O . PHE A 1 83 ? 9.975 4.934 -2.264 1.00 73.12 83 PHE A O 1
ATOM 673 N N . PHE A 1 84 ? 10.912 2.891 -2.540 1.00 79.12 84 PHE A N 1
ATOM 674 C CA . PHE A 1 84 ? 10.275 2.319 -1.365 1.00 79.12 84 PHE A CA 1
ATOM 675 C C . PHE A 1 84 ? 11.035 2.832 -0.153 1.00 79.12 84 PHE A C 1
ATOM 677 O O . PHE A 1 84 ? 12.254 3.001 -0.238 1.00 79.12 84 PHE A O 1
ATOM 684 N N . PRO A 1 85 ? 10.355 3.151 0.958 1.00 80.06 85 PRO A N 1
ATOM 685 C CA . PRO A 1 85 ? 11.063 3.637 2.128 1.00 80.06 85 PRO A CA 1
ATOM 686 C C . PRO A 1 85 ? 12.085 2.598 2.595 1.00 80.06 85 PRO A C 1
ATOM 688 O O . PRO A 1 85 ? 11.837 1.393 2.518 1.00 80.06 85 PRO A O 1
ATOM 691 N N . THR A 1 86 ? 13.222 3.062 3.108 1.00 82.31 86 THR A N 1
ATOM 692 C CA . THR A 1 86 ? 14.234 2.178 3.688 1.00 82.31 86 THR A CA 1
ATOM 693 C C . THR A 1 86 ? 13.624 1.353 4.820 1.00 82.31 86 THR A C 1
ATOM 695 O O . THR A 1 86 ? 13.007 1.900 5.735 1.00 82.31 86 THR A O 1
ATOM 698 N N . LEU A 1 87 ? 13.813 0.035 4.764 1.00 81.62 87 LEU A N 1
ATOM 699 C CA . LEU A 1 87 ? 13.342 -0.907 5.775 1.00 81.62 87 LEU A CA 1
ATOM 700 C C . LEU A 1 87 ? 14.461 -1.263 6.750 1.00 81.62 87 LEU A C 1
ATOM 702 O O . LEU A 1 87 ? 15.540 -1.691 6.342 1.00 81.62 87 LEU A O 1
ATOM 706 N N . ASN A 1 88 ? 14.174 -1.177 8.048 1.00 85.00 88 ASN A N 1
ATOM 707 C CA . ASN A 1 88 ? 14.995 -1.826 9.061 1.00 85.00 88 ASN A CA 1
ATOM 708 C C . ASN A 1 88 ? 14.617 -3.311 9.148 1.00 85.00 88 ASN A C 1
ATOM 710 O O . ASN A 1 88 ? 13.690 -3.687 9.863 1.00 85.00 88 ASN A O 1
ATOM 714 N N . TRP A 1 89 ? 15.337 -4.169 8.426 1.00 84.19 89 TRP A N 1
ATOM 715 C CA . TRP A 1 89 ? 15.045 -5.606 8.364 1.00 84.19 89 TRP A CA 1
ATOM 716 C C . TRP A 1 89 ? 15.071 -6.317 9.720 1.00 84.19 89 TRP A C 1
ATOM 718 O O . TRP A 1 89 ? 14.427 -7.352 9.869 1.00 84.19 89 TRP A O 1
ATOM 728 N N . ALA A 1 90 ? 15.753 -5.764 10.728 1.00 88.19 90 ALA A N 1
ATOM 729 C CA . ALA A 1 90 ? 15.772 -6.345 12.066 1.00 88.19 90 ALA A CA 1
ATOM 730 C C . ALA A 1 90 ? 14.380 -6.367 12.731 1.00 88.19 90 ALA A C 1
ATOM 732 O O . ALA A 1 90 ? 14.143 -7.219 13.591 1.00 88.19 90 ALA A O 1
ATOM 733 N N . GLU A 1 91 ? 13.461 -5.486 12.319 1.00 86.75 91 GLU A N 1
ATOM 734 C CA . GLU A 1 91 ? 12.087 -5.384 12.839 1.00 86.75 91 GLU A CA 1
ATOM 735 C C . GLU A 1 91 ? 11.124 -6.421 12.249 1.00 86.75 91 GLU A C 1
ATOM 737 O O . GLU A 1 91 ? 10.041 -6.641 12.796 1.00 86.75 91 GLU A O 1
ATOM 742 N N . TRP A 1 92 ? 11.519 -7.079 11.160 1.00 86.75 92 TRP A N 1
ATOM 743 C CA . TRP A 1 92 ? 10.665 -7.968 10.382 1.00 86.75 92 TRP A CA 1
ATOM 744 C C . TRP A 1 92 ? 11.168 -9.406 10.462 1.00 86.75 92 TRP A C 1
ATOM 746 O O . TRP A 1 92 ? 12.366 -9.663 10.602 1.00 86.75 92 TRP A O 1
ATOM 756 N N . HIS A 1 93 ? 10.248 -10.357 10.382 1.00 87.88 93 HIS A N 1
ATOM 757 C CA . HIS A 1 93 ? 10.557 -11.764 10.162 1.00 87.88 93 HIS A CA 1
ATOM 758 C C . HIS A 1 93 ? 9.850 -12.239 8.896 1.00 87.88 93 HIS A C 1
ATOM 760 O O . HIS A 1 93 ? 8.782 -11.734 8.558 1.00 87.88 93 HIS A O 1
ATOM 766 N N . ILE A 1 94 ? 10.496 -13.143 8.164 1.00 89.00 94 ILE A N 1
ATOM 767 C CA . ILE A 1 94 ? 9.939 -13.736 6.950 1.00 89.00 94 ILE A CA 1
ATOM 768 C C . ILE A 1 94 ? 9.052 -14.895 7.393 1.00 89.00 94 ILE A C 1
ATOM 770 O O . ILE A 1 94 ? 9.553 -15.832 8.009 1.00 89.00 94 ILE A O 1
ATOM 774 N N . GLU A 1 95 ? 7.761 -14.803 7.094 1.00 85.69 95 GLU A N 1
ATOM 775 C CA . GLU A 1 95 ? 6.790 -15.877 7.337 1.00 85.69 95 GLU A CA 1
ATOM 776 C C . GLU A 1 95 ? 6.683 -16.800 6.123 1.00 85.69 95 GLU A C 1
ATOM 778 O O . GLU A 1 95 ? 6.579 -18.017 6.255 1.00 85.69 95 GLU A O 1
ATOM 783 N N . PHE A 1 96 ? 6.760 -16.224 4.925 1.00 84.75 96 PHE A N 1
ATOM 784 C CA . PHE A 1 96 ? 6.708 -16.967 3.676 1.00 84.75 96 PHE A CA 1
ATOM 785 C C . PHE A 1 96 ? 7.644 -16.340 2.651 1.00 84.75 96 PHE A C 1
ATOM 787 O O . PHE A 1 96 ? 7.750 -15.116 2.567 1.00 84.75 96 PHE A O 1
ATOM 794 N N . GLU A 1 97 ? 8.297 -17.180 1.855 1.00 84.75 97 GLU A N 1
ATOM 795 C CA . GLU A 1 97 ? 9.097 -16.760 0.712 1.00 84.75 97 GLU A CA 1
ATOM 796 C C . GLU A 1 97 ? 8.962 -17.788 -0.413 1.00 84.75 97 GLU A C 1
ATOM 798 O O . GLU A 1 97 ? 9.058 -18.995 -0.186 1.00 84.75 97 GLU A O 1
ATOM 803 N N . GLU A 1 98 ? 8.722 -17.307 -1.629 1.00 82.62 98 GLU A N 1
ATOM 804 C CA . GLU A 1 98 ? 8.648 -18.124 -2.830 1.00 82.62 98 GLU A CA 1
ATOM 805 C C . GLU A 1 98 ? 9.444 -17.471 -3.956 1.00 82.62 98 GLU A C 1
ATOM 807 O O . GLU A 1 98 ? 9.175 -16.336 -4.360 1.00 82.62 98 GLU A O 1
ATOM 812 N N . TYR A 1 99 ? 10.382 -18.243 -4.493 1.00 79.19 99 TYR A N 1
ATOM 813 C CA . TYR A 1 99 ? 11.182 -17.889 -5.654 1.00 79.19 99 TYR A CA 1
ATOM 814 C C . TYR A 1 99 ? 10.501 -18.381 -6.932 1.00 79.19 99 TYR A C 1
ATOM 816 O O . TYR A 1 99 ? 10.136 -19.556 -7.049 1.00 79.19 99 TYR A O 1
ATOM 824 N N . ARG A 1 100 ? 10.351 -17.495 -7.919 1.00 74.19 100 ARG A N 1
ATOM 825 C CA . ARG A 1 100 ? 9.796 -17.828 -9.236 1.00 74.19 100 ARG A CA 1
ATOM 826 C C . ARG A 1 100 ? 10.699 -17.314 -10.350 1.00 74.19 100 ARG A C 1
ATOM 828 O O . ARG A 1 100 ? 10.921 -16.112 -10.490 1.00 74.19 100 ARG A O 1
ATOM 835 N N . GLU A 1 101 ? 11.130 -18.224 -11.218 1.00 66.94 101 GLU A N 1
ATOM 836 C CA . GLU A 1 101 ? 11.811 -17.859 -12.461 1.00 66.94 101 GLU A CA 1
ATOM 837 C C . GLU A 1 101 ? 10.790 -17.553 -13.546 1.00 66.94 101 GLU A C 1
ATOM 839 O O . GLU A 1 101 ? 9.905 -18.364 -13.838 1.00 66.94 101 GLU A O 1
ATOM 844 N N . ARG A 1 102 ? 10.925 -16.394 -14.193 1.00 60.25 102 ARG A N 1
ATOM 845 C CA . ARG A 1 102 ? 10.141 -16.077 -15.382 1.00 60.25 102 ARG A CA 1
ATOM 846 C C . ARG A 1 102 ? 11.061 -15.764 -16.548 1.00 60.25 102 ARG A C 1
ATOM 848 O O . ARG A 1 102 ? 11.632 -14.681 -16.658 1.00 60.25 102 ARG A O 1
ATOM 855 N N . THR A 1 103 ? 11.143 -16.704 -17.479 1.00 52.66 103 THR A N 1
ATOM 856 C CA . THR A 1 103 ? 11.794 -16.491 -18.770 1.00 52.66 103 THR A CA 1
ATOM 857 C C . THR A 1 103 ? 10.775 -15.867 -19.725 1.00 52.66 103 THR A C 1
ATOM 859 O O . THR A 1 103 ? 9.845 -16.538 -20.173 1.00 52.66 103 THR A O 1
ATOM 862 N N . ARG A 1 104 ? 10.910 -14.576 -20.051 1.00 51.72 104 ARG A N 1
ATOM 863 C CA . ARG A 1 104 ? 10.289 -14.030 -21.269 1.00 51.72 104 ARG A CA 1
ATOM 864 C C . ARG A 1 104 ? 11.350 -13.967 -22.356 1.00 51.72 104 ARG A C 1
ATOM 866 O O . ARG A 1 104 ? 12.474 -13.537 -22.124 1.00 51.72 104 ARG A O 1
ATOM 873 N N . THR A 1 105 ? 10.997 -14.476 -23.532 1.00 47.50 105 THR A N 1
ATOM 874 C CA . THR A 1 105 ? 11.884 -14.551 -24.688 1.00 47.50 105 THR A CA 1
ATOM 875 C C . THR A 1 105 ? 12.355 -13.140 -25.045 1.00 47.50 105 THR A C 1
ATOM 877 O O . THR A 1 105 ? 11.528 -12.277 -25.329 1.00 47.50 105 THR A O 1
ATOM 880 N N . ILE A 1 106 ? 13.683 -12.975 -25.042 1.00 42.69 106 ILE A N 1
ATOM 881 C CA . ILE A 1 106 ? 14.508 -11.778 -25.300 1.00 42.69 106 ILE A CA 1
ATOM 882 C C . ILE A 1 106 ? 15.076 -11.157 -24.001 1.00 42.69 106 ILE A C 1
ATOM 884 O O . ILE A 1 106 ? 14.565 -10.191 -23.453 1.00 42.69 106 ILE A O 1
ATOM 888 N N . LEU A 1 107 ? 16.189 -11.760 -23.554 1.00 35.84 107 LEU A N 1
ATOM 889 C CA . LEU A 1 107 ? 17.298 -11.195 -22.758 1.00 35.84 107 LEU A CA 1
ATOM 890 C C . LEU A 1 107 ? 17.048 -10.621 -21.349 1.00 35.84 107 LEU A C 1
ATOM 892 O O . LEU A 1 107 ? 17.962 -10.021 -20.788 1.00 35.84 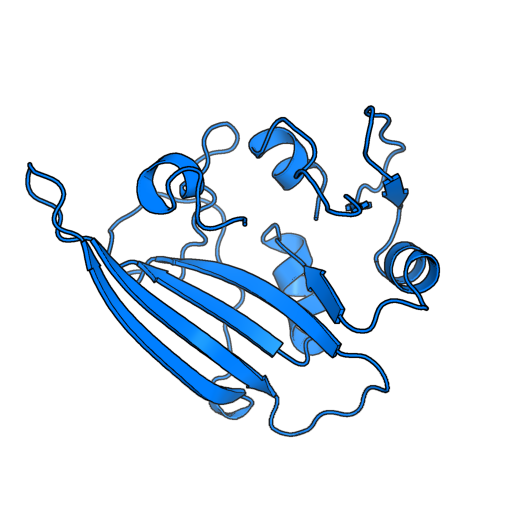107 LEU A O 1
ATOM 896 N N . THR A 1 108 ? 15.912 -10.882 -20.703 1.00 41.50 108 THR A N 1
ATOM 897 C CA . THR A 1 108 ? 15.770 -10.583 -19.264 1.00 41.50 108 THR A CA 1
ATOM 898 C C . THR A 1 108 ? 15.104 -11.747 -18.539 1.00 41.50 108 THR A C 1
ATOM 900 O O . THR A 1 108 ? 13.922 -12.029 -18.737 1.00 41.50 108 THR A O 1
ATOM 903 N N . ILE A 1 109 ? 15.877 -12.451 -17.706 1.00 42.66 109 ILE A N 1
ATOM 904 C CA . ILE A 1 109 ? 15.322 -13.352 -16.693 1.00 42.66 109 ILE A CA 1
ATOM 905 C C . ILE A 1 109 ? 14.805 -12.435 -15.592 1.00 42.66 109 ILE A C 1
ATOM 907 O O . ILE A 1 109 ? 15.591 -11.849 -14.858 1.00 42.66 109 ILE A O 1
ATOM 911 N N . ALA A 1 110 ? 13.488 -12.268 -15.512 1.00 49.62 110 ALA A N 1
ATOM 912 C CA . ALA A 1 110 ? 12.895 -11.618 -14.358 1.00 49.62 110 ALA A CA 1
ATOM 913 C C . ALA A 1 110 ? 12.739 -12.694 -13.284 1.00 49.62 110 ALA A C 1
ATOM 915 O O . ALA A 1 110 ? 11.905 -13.598 -13.404 1.00 49.62 110 ALA A O 1
ATOM 916 N N . VAL A 1 111 ? 13.595 -12.623 -12.273 1.00 55.50 111 VAL A N 1
ATOM 917 C CA . VAL A 1 111 ? 13.449 -13.395 -11.043 1.00 55.50 111 VAL A CA 1
ATOM 918 C C . VAL A 1 111 ? 12.483 -12.648 -10.138 1.00 55.50 111 VAL A C 1
ATOM 920 O O . VAL A 1 111 ? 12.634 -11.439 -9.953 1.00 55.50 111 VAL A O 1
ATOM 923 N N . PHE A 1 112 ? 11.493 -13.365 -9.613 1.00 59.47 112 PHE A N 1
ATOM 924 C CA . PHE A 1 112 ? 10.513 -12.837 -8.677 1.00 59.47 112 PHE A CA 1
ATOM 925 C C . PHE A 1 112 ? 10.660 -13.535 -7.332 1.00 59.47 112 PHE A C 1
ATOM 927 O O . PHE A 1 112 ? 10.375 -14.728 -7.239 1.00 59.47 112 PHE A O 1
ATOM 934 N N . ASP A 1 113 ? 11.003 -12.773 -6.299 1.00 64.69 113 ASP A N 1
ATOM 935 C CA . ASP A 1 113 ? 10.926 -13.241 -4.916 1.00 64.69 113 ASP A CA 1
ATOM 936 C C . ASP A 1 113 ? 9.684 -12.642 -4.274 1.00 64.69 113 ASP A C 1
ATOM 938 O O . ASP A 1 113 ? 9.629 -11.441 -3.985 1.00 64.69 113 ASP A O 1
ATOM 942 N N . PHE A 1 114 ? 8.655 -13.463 -4.079 1.00 71.50 114 PHE A N 1
ATOM 943 C CA . PHE A 1 114 ? 7.518 -13.080 -3.257 1.00 71.50 114 PHE A CA 1
ATOM 944 C C . PHE A 1 114 ? 7.839 -13.401 -1.802 1.00 71.50 114 PHE A C 1
ATOM 946 O O . PHE A 1 114 ? 8.185 -14.533 -1.491 1.00 71.50 114 PHE A O 1
ATOM 953 N N . SER A 1 115 ? 7.697 -12.428 -0.905 1.00 70.69 115 SER A N 1
ATOM 954 C CA . SER A 1 115 ? 7.846 -12.644 0.532 1.00 70.69 115 SER A CA 1
ATOM 955 C C . SER A 1 115 ? 6.696 -12.015 1.310 1.00 70.69 115 SER A C 1
ATOM 957 O O . SER A 1 115 ? 6.336 -10.858 1.079 1.00 70.69 115 SER A O 1
ATOM 959 N N . GLU A 1 116 ? 6.139 -12.773 2.251 1.00 78.88 116 GLU A N 1
ATOM 960 C CA . GLU A 1 116 ? 5.293 -12.251 3.322 1.00 78.88 116 GLU A CA 1
ATOM 961 C C . GLU A 1 116 ? 6.164 -12.081 4.562 1.00 78.88 116 GLU A C 1
ATOM 963 O O . GLU A 1 116 ? 6.855 -13.006 5.002 1.00 78.88 116 GLU A O 1
ATOM 968 N N . LYS A 1 117 ? 6.155 -10.873 5.120 1.00 77.44 117 LYS A N 1
ATOM 969 C CA . LYS A 1 117 ? 6.911 -10.535 6.320 1.00 77.44 117 LYS A CA 1
ATOM 970 C C . LYS A 1 117 ? 5.986 -9.951 7.360 1.00 77.44 117 LYS A C 1
ATOM 972 O O . LYS A 1 117 ? 5.150 -9.112 7.039 1.00 77.44 117 LYS A O 1
ATOM 977 N N . VAL A 1 118 ? 6.192 -10.332 8.608 1.00 79.94 118 VAL A N 1
ATOM 978 C CA . VAL A 1 118 ? 5.397 -9.850 9.736 1.00 79.94 118 VAL A CA 1
ATOM 979 C C . VAL A 1 118 ? 6.310 -9.096 10.701 1.00 79.94 118 VAL A C 1
ATOM 981 O O . VAL A 1 118 ? 7.505 -9.388 10.840 1.00 79.94 118 VAL A O 1
ATOM 984 N N . LYS A 1 119 ? 5.788 -8.046 11.331 1.00 81.00 119 LYS A N 1
ATOM 985 C CA . LYS A 1 119 ? 6.541 -7.248 12.298 1.00 81.00 119 LYS A CA 1
ATOM 986 C C . LYS A 1 119 ? 6.704 -8.036 13.597 1.00 81.00 119 LYS A C 1
ATOM 988 O O . LYS A 1 119 ? 5.760 -8.644 14.089 1.00 81.00 119 LYS A O 1
ATOM 993 N N . LYS A 1 120 ? 7.904 -8.033 14.183 1.00 69.56 120 LYS A N 1
ATOM 994 C CA . LYS A 1 120 ? 8.229 -8.856 15.369 1.00 69.56 120 LYS A CA 1
ATOM 995 C C . LYS A 1 120 ? 7.484 -8.462 16.651 1.00 69.56 120 LYS A C 1
ATOM 997 O O . LYS A 1 120 ? 7.429 -9.254 17.583 1.00 69.56 120 LYS A O 1
ATOM 1002 N N . CYS A 1 121 ? 6.950 -7.247 16.723 1.00 59.34 121 CYS A N 1
ATOM 1003 C CA . CYS A 1 121 ? 6.200 -6.747 17.871 1.00 59.34 121 CYS A CA 1
ATOM 1004 C C . CYS A 1 121 ? 4.921 -6.089 17.343 1.00 59.34 121 CYS A C 1
ATOM 1006 O O . CYS A 1 121 ? 4.930 -4.910 16.992 1.00 59.34 121 CYS A O 1
ATOM 1008 N N . GLY A 1 122 ? 3.858 -6.878 17.181 1.00 54.94 122 GLY A N 1
ATOM 1009 C CA . GLY A 1 122 ? 2.539 -6.371 16.799 1.00 54.94 122 GLY A CA 1
ATOM 1010 C C . GLY A 1 122 ? 1.817 -5.817 18.026 1.00 54.94 122 GLY A C 1
ATOM 1011 O O . GLY A 1 122 ? 1.680 -6.520 19.025 1.00 54.94 122 GLY A O 1
ATOM 1012 N N . GLN A 1 123 ? 1.390 -4.555 17.964 1.00 51.97 123 GLN A N 1
ATOM 1013 C CA . GLN A 1 123 ? 0.695 -3.838 19.046 1.00 51.97 123 GLN A CA 1
ATOM 1014 C C . GLN A 1 123 ? -0.740 -3.424 18.675 1.00 51.97 123 GLN A C 1
ATOM 1016 O O . GLN A 1 123 ? -1.355 -2.659 19.414 1.00 51.97 123 GLN A O 1
ATOM 1021 N N . ASN A 1 124 ? -1.288 -3.912 17.560 1.00 55.31 124 ASN A N 1
ATOM 1022 C CA . ASN A 1 124 ? -2.559 -3.425 17.029 1.00 55.31 124 ASN A CA 1
ATOM 1023 C C . ASN A 1 124 ? -3.643 -4.509 17.020 1.00 55.31 124 ASN A C 1
ATOM 1025 O O . ASN A 1 124 ? -3.390 -5.650 16.648 1.00 55.31 124 ASN A O 1
ATOM 1029 N N . ASP A 1 125 ? -4.879 -4.116 17.342 1.00 56.38 125 ASP A N 1
ATOM 1030 C CA . ASP A 1 125 ? -6.074 -4.976 17.274 1.00 56.38 125 ASP A CA 1
ATOM 1031 C C . ASP A 1 125 ? -6.476 -5.361 15.829 1.00 56.38 125 ASP A C 1
ATOM 1033 O O . ASP A 1 125 ? -7.405 -6.141 15.629 1.00 56.38 125 ASP A O 1
ATOM 1037 N N . ARG A 1 126 ? -5.820 -4.793 14.803 1.00 66.00 126 ARG A N 1
ATOM 1038 C CA . ARG A 1 126 ? -6.112 -4.996 13.372 1.00 66.00 126 ARG A CA 1
ATOM 1039 C C . ARG A 1 126 ? -4.827 -5.113 12.565 1.00 66.00 126 ARG A C 1
ATOM 1041 O O . ARG A 1 126 ? -3.860 -4.432 12.887 1.00 66.00 126 ARG A O 1
ATOM 1048 N N . THR A 1 127 ? -4.864 -5.890 11.479 1.00 74.44 127 THR A N 1
ATOM 1049 C CA . THR A 1 127 ? -3.697 -6.097 10.612 1.00 74.44 127 THR A CA 1
ATOM 1050 C C . THR A 1 127 ? -3.638 -5.028 9.517 1.00 74.44 127 THR A C 1
ATOM 1052 O O . THR A 1 127 ? -4.458 -5.012 8.592 1.00 74.44 127 THR A O 1
ATOM 1055 N N . PHE A 1 128 ? -2.664 -4.120 9.608 1.00 78.31 128 PHE A N 1
ATOM 1056 C CA . PHE A 1 128 ? -2.371 -3.142 8.563 1.00 78.31 128 PHE A CA 1
ATOM 1057 C C . PHE A 1 128 ? -1.257 -3.650 7.645 1.00 78.31 128 PHE A C 1
ATOM 1059 O O . PHE A 1 128 ? -0.117 -3.849 8.068 1.00 78.31 128 PHE A O 1
ATOM 1066 N N . CYS A 1 129 ? -1.577 -3.836 6.368 1.00 80.12 129 CYS A N 1
ATOM 1067 C CA . CYS A 1 129 ? -0.700 -4.496 5.414 1.00 80.12 129 CYS A CA 1
ATOM 1068 C C . CYS A 1 129 ? -0.248 -3.545 4.318 1.00 80.12 129 CYS A C 1
ATOM 1070 O O . CYS A 1 129 ? -1.027 -2.757 3.778 1.00 80.12 129 CYS A O 1
ATOM 1072 N N . ILE A 1 130 ? 1.017 -3.656 3.935 1.00 78.50 130 ILE A N 1
ATOM 1073 C CA . ILE A 1 130 ? 1.559 -2.994 2.751 1.00 78.50 130 ILE A CA 1
ATOM 1074 C C . ILE A 1 130 ? 1.854 -4.055 1.706 1.00 78.50 130 ILE A C 1
ATOM 1076 O O . ILE A 1 130 ? 2.575 -5.008 1.982 1.00 78.50 130 ILE A O 1
ATOM 1080 N N . TRP A 1 131 ? 1.338 -3.863 0.494 1.00 73.62 131 TRP A N 1
ATOM 1081 C CA . TRP A 1 131 ? 1.761 -4.651 -0.659 1.00 73.62 131 TRP A CA 1
ATOM 1082 C C . TRP A 1 131 ? 2.560 -3.780 -1.611 1.00 73.62 131 TRP A C 1
ATOM 1084 O O . TRP A 1 131 ? 2.111 -2.692 -1.989 1.00 73.62 131 TRP A O 1
ATOM 1094 N N . ASN A 1 132 ? 3.752 -4.246 -1.975 1.00 72.62 132 ASN A N 1
ATOM 1095 C CA . ASN A 1 132 ? 4.619 -3.517 -2.880 1.00 72.62 132 ASN A CA 1
ATOM 1096 C C . ASN A 1 132 ? 5.447 -4.419 -3.804 1.00 72.62 132 ASN A C 1
ATOM 1098 O O . ASN A 1 132 ? 5.859 -5.520 -3.442 1.00 72.62 132 ASN A O 1
ATOM 1102 N N . LEU A 1 133 ? 5.743 -3.873 -4.983 1.00 61.34 133 LEU A N 1
ATOM 1103 C CA . LEU A 1 133 ? 6.659 -4.416 -5.980 1.00 61.34 133 LEU A CA 1
ATOM 1104 C C . LEU A 1 133 ? 7.977 -3.615 -5.939 1.00 61.34 133 LEU A C 1
ATOM 1106 O O . LEU A 1 133 ? 7.969 -2.394 -6.126 1.00 61.34 133 LEU A O 1
ATOM 1110 N N . LEU A 1 134 ? 9.092 -4.290 -5.673 1.00 57.72 134 LEU A N 1
ATOM 1111 C CA . LEU A 1 134 ? 10.440 -3.739 -5.509 1.00 57.72 134 LEU A CA 1
ATOM 1112 C C . LEU A 1 134 ? 11.354 -4.199 -6.649 1.00 57.72 134 LEU A C 1
ATOM 1114 O O . LEU A 1 134 ? 11.283 -5.359 -7.031 1.00 57.72 134 LEU A O 1
ATOM 1118 N N . SER A 1 135 ? 12.242 -3.334 -7.144 1.00 49.16 135 SER A N 1
ATOM 1119 C CA . SER A 1 135 ? 13.339 -3.718 -8.052 1.00 49.16 135 SER A CA 1
ATOM 1120 C C . SER A 1 135 ? 14.668 -3.838 -7.294 1.00 49.16 135 SER A C 1
ATOM 1122 O O . SER A 1 135 ? 14.973 -2.969 -6.469 1.00 49.16 135 SER A O 1
ATOM 1124 N N . CYS A 1 136 ? 15.452 -4.889 -7.564 1.00 42.81 136 CYS A N 1
ATOM 1125 C CA . CYS A 1 136 ? 16.626 -5.281 -6.770 1.00 42.81 136 CYS A CA 1
ATOM 1126 C C . CYS A 1 136 ? 17.769 -4.254 -6.751 1.00 42.81 136 CYS A C 1
ATOM 1128 O O . CYS A 1 136 ? 18.365 -4.063 -5.695 1.00 42.81 136 CYS A O 1
ATOM 1130 N N . ASP A 1 137 ? 18.042 -3.538 -7.844 1.00 42.12 137 ASP A N 1
ATOM 1131 C CA . ASP A 1 137 ? 19.300 -2.780 -7.937 1.00 42.12 137 ASP A CA 1
ATOM 1132 C C . ASP A 1 137 ? 19.269 -1.343 -7.400 1.00 42.12 137 ASP A C 1
ATOM 1134 O O . ASP A 1 137 ? 20.255 -0.635 -7.560 1.00 42.12 137 ASP A O 1
ATOM 1138 N N . ASN A 1 138 ? 18.196 -0.894 -6.725 1.00 38.25 138 ASN A N 1
ATOM 1139 C CA . ASN A 1 138 ? 18.208 0.383 -5.973 1.00 38.25 138 ASN A CA 1
ATOM 1140 C C . ASN A 1 138 ? 16.983 0.649 -5.062 1.00 38.25 138 ASN A C 1
ATOM 1142 O O . ASN A 1 138 ? 16.668 1.805 -4.780 1.00 38.25 138 ASN A O 1
ATOM 1146 N N . PHE A 1 139 ? 16.240 -0.368 -4.599 1.00 42.75 139 PHE A N 1
ATOM 1147 C CA . PHE A 1 139 ? 14.963 -0.157 -3.875 1.00 42.75 139 PHE A CA 1
ATOM 1148 C C . PHE A 1 139 ? 13.978 0.761 -4.638 1.00 42.75 139 PHE A C 1
ATOM 1150 O O . PHE A 1 139 ? 13.170 1.485 -4.041 1.00 42.75 139 PHE A O 1
ATOM 1157 N N . ALA A 1 140 ? 14.037 0.754 -5.973 1.00 33.78 140 ALA A N 1
ATOM 1158 C CA . ALA A 1 140 ? 13.062 1.446 -6.801 1.00 33.78 140 ALA A CA 1
ATOM 1159 C C . ALA A 1 140 ? 11.698 0.774 -6.597 1.00 33.78 140 ALA A C 1
ATOM 1161 O O . ALA A 1 140 ? 11.574 -0.449 -6.727 1.00 33.78 140 ALA A O 1
ATOM 1162 N N . ILE A 1 141 ? 10.669 1.558 -6.249 1.00 39.12 141 ILE A N 1
ATOM 1163 C CA . ILE A 1 141 ? 9.298 1.073 -6.418 1.00 39.12 141 ILE A CA 1
ATOM 1164 C C . ILE A 1 141 ? 9.116 0.958 -7.920 1.00 39.12 141 ILE A C 1
ATOM 1166 O O . ILE A 1 141 ? 9.475 1.873 -8.660 1.00 39.12 141 ILE A O 1
ATOM 1170 N N . GLY A 1 142 ? 8.485 -0.119 -8.369 1.00 37.31 142 GLY A N 1
ATOM 1171 C CA . GLY A 1 142 ? 7.899 -0.171 -9.702 1.00 37.31 142 GLY A CA 1
ATOM 1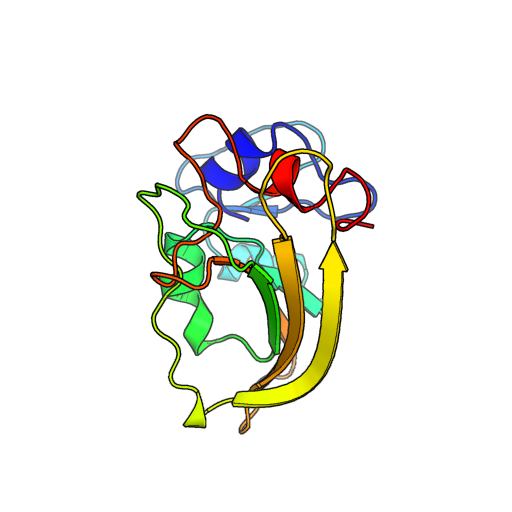172 C C . GLY A 1 142 ? 6.736 0.822 -9.873 1.00 37.31 142 GLY A C 1
ATOM 1173 O O . GLY A 1 142 ? 5.632 0.417 -10.219 1.00 37.31 142 GLY A O 1
ATOM 1174 N N . ILE A 1 143 ? 6.950 2.118 -9.636 1.00 33.78 143 ILE A N 1
ATOM 1175 C CA . ILE A 1 143 ? 6.182 3.201 -10.246 1.00 33.78 14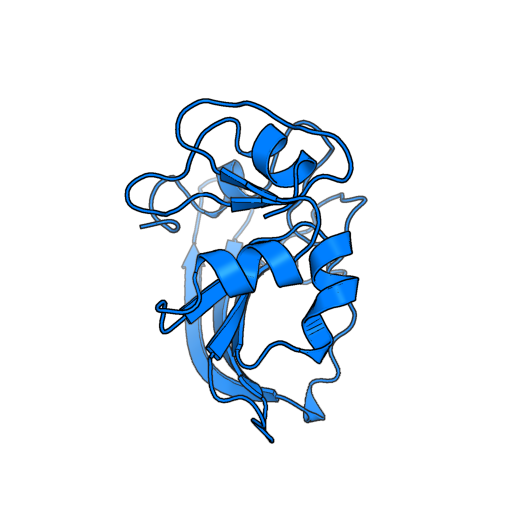3 ILE A CA 1
ATOM 1176 C C . ILE A 1 143 ? 7.143 3.771 -11.282 1.00 33.78 143 ILE A C 1
ATOM 1178 O O . ILE A 1 143 ? 7.842 4.756 -11.057 1.00 33.78 143 ILE A O 1
ATOM 1182 N N . ILE A 1 144 ? 7.219 3.058 -12.408 1.00 33.16 144 ILE A N 1
ATOM 1183 C CA . ILE A 1 144 ? 7.725 3.625 -13.654 1.00 33.16 144 ILE A CA 1
ATOM 1184 C C . ILE A 1 144 ? 6.944 4.930 -13.871 1.00 33.16 144 ILE A C 1
ATOM 1186 O O . ILE A 1 144 ? 5.781 5.026 -13.476 1.00 33.16 144 ILE A O 1
ATOM 1190 N N . HIS A 1 145 ? 7.665 5.938 -14.364 1.00 32.47 145 HIS A N 1
ATOM 1191 C CA . HIS A 1 145 ? 7.230 7.253 -14.838 1.00 32.47 145 HIS A CA 1
ATOM 1192 C C . HIS A 1 145 ? 5.735 7.550 -14.697 1.00 32.47 145 HIS A C 1
ATOM 1194 O O . HIS A 1 145 ? 4.941 6.786 -15.218 1.00 32.47 145 HIS A O 1
ATOM 1200 N N . SER A 1 146 ? 5.381 8.706 -14.121 1.00 37.75 146 SER A N 1
ATOM 1201 C CA . SER A 1 146 ? 4.036 9.301 -13.905 1.00 37.75 146 SER A CA 1
ATOM 1202 C C . SER A 1 146 ? 2.827 8.938 -14.810 1.00 37.75 146 SER A C 1
ATOM 1204 O O . SER A 1 146 ? 1.710 9.269 -14.422 1.00 37.75 146 SER A O 1
ATOM 1206 N N . ASN A 1 147 ? 3.003 8.249 -15.941 1.00 37.31 147 ASN A N 1
ATOM 1207 C CA . ASN A 1 147 ? 1.987 7.755 -16.866 1.00 37.31 147 ASN A CA 1
ATOM 1208 C C . ASN A 1 147 ? 2.071 6.248 -17.249 1.00 37.31 147 ASN A C 1
ATOM 1210 O O . ASN A 1 147 ? 1.267 5.833 -18.074 1.00 37.31 147 ASN A O 1
ATOM 1214 N N . ASN A 1 148 ? 3.000 5.427 -16.733 1.00 40.22 148 ASN A N 1
ATOM 1215 C CA . ASN A 1 148 ? 3.116 3.993 -17.069 1.00 40.22 148 ASN A CA 1
ATOM 1216 C C . ASN A 1 148 ? 3.675 3.198 -15.892 1.00 40.22 148 ASN A C 1
ATOM 1218 O O . ASN A 1 148 ? 4.810 3.407 -15.509 1.00 40.22 148 ASN A O 1
ATOM 1222 N N . THR A 1 149 ? 2.936 2.247 -15.341 1.00 47.00 149 THR A N 1
ATOM 1223 C CA . THR A 1 149 ? 3.354 1.484 -14.153 1.00 47.00 149 THR A CA 1
ATOM 1224 C C . THR A 1 149 ? 4.013 0.140 -14.481 1.00 47.00 149 THR A C 1
ATOM 1226 O O . THR A 1 149 ? 3.522 -0.611 -15.319 1.00 47.00 149 THR A O 1
ATOM 1229 N N . ALA A 1 150 ? 5.059 -0.230 -13.728 1.00 45.44 150 ALA A N 1
ATOM 1230 C CA . ALA A 1 150 ? 5.790 -1.501 -13.869 1.00 45.44 150 ALA A CA 1
ATOM 1231 C C . ALA A 1 150 ? 4.907 -2.750 -13.722 1.00 45.44 150 ALA A C 1
ATOM 1233 O O . ALA A 1 150 ? 5.223 -3.801 -14.278 1.00 45.44 150 ALA A O 1
ATOM 1234 N N . TRP A 1 151 ? 3.778 -2.651 -13.010 1.00 48.94 151 TRP A N 1
ATOM 1235 C CA . TRP A 1 151 ? 2.870 -3.785 -12.838 1.00 48.94 151 TRP A CA 1
ATOM 1236 C C . TRP A 1 151 ? 2.389 -4.348 -14.187 1.00 48.94 151 TRP A C 1
ATOM 1238 O O . TRP A 1 151 ? 2.354 -5.560 -14.363 1.00 48.94 151 TRP A O 1
ATOM 1248 N N . GLU A 1 152 ? 2.139 -3.516 -15.203 1.00 48.03 152 GLU A N 1
ATOM 1249 C CA . GLU A 1 152 ? 1.700 -4.015 -16.518 1.00 48.03 152 GLU A CA 1
ATOM 1250 C C . GLU A 1 152 ? 2.763 -4.877 -17.204 1.00 48.03 152 GLU A C 1
ATOM 1252 O O . GLU A 1 152 ? 2.448 -5.885 -17.843 1.00 48.03 152 GLU A O 1
ATOM 1257 N N . GLN A 1 153 ? 4.031 -4.507 -17.032 1.00 47.78 153 GLN A N 1
ATOM 1258 C CA . GLN A 1 153 ? 5.159 -5.208 -17.633 1.00 47.78 153 GLN A CA 1
ATOM 1259 C C . GLN A 1 153 ? 5.441 -6.531 -16.911 1.00 47.78 153 GLN A C 1
ATOM 1261 O O . GLN A 1 153 ? 5.682 -7.554 -17.563 1.00 47.78 153 GLN A O 1
ATOM 1266 N N . PHE A 1 154 ? 5.343 -6.541 -15.578 1.00 48.78 154 PHE A N 1
ATOM 1267 C CA . PHE A 1 154 ? 5.841 -7.643 -14.755 1.00 48.78 154 PHE A CA 1
ATOM 1268 C C . PHE A 1 154 ? 4.760 -8.512 -14.114 1.00 48.78 154 PHE A C 1
ATOM 1270 O O . PHE A 1 154 ? 4.957 -9.722 -14.008 1.00 48.78 154 PHE A O 1
ATOM 1277 N N . THR A 1 155 ? 3.603 -7.969 -13.731 1.00 46.88 155 THR A N 1
ATOM 1278 C CA . THR A 1 155 ? 2.640 -8.736 -12.928 1.00 46.88 155 THR A CA 1
ATOM 1279 C C . THR A 1 155 ? 1.641 -9.536 -13.763 1.00 46.88 155 THR A C 1
ATOM 1281 O O . THR A 1 155 ? 0.966 -10.421 -13.243 1.00 46.88 155 THR A O 1
ATOM 1284 N N . GLY A 1 156 ? 1.535 -9.276 -15.073 1.00 39.66 156 GLY A N 1
ATOM 1285 C CA . GLY A 1 156 ? 0.396 -9.788 -15.843 1.00 39.66 156 GLY A CA 1
ATOM 1286 C C . GLY A 1 156 ? -0.936 -9.326 -15.226 1.00 39.66 156 GLY A C 1
ATOM 1287 O O . GLY A 1 156 ? -0.970 -8.652 -14.197 1.00 39.66 156 GLY A O 1
ATOM 1288 N N . LYS A 1 157 ? -2.069 -9.652 -15.845 1.00 34.19 157 LYS A N 1
ATOM 1289 C CA . LYS A 1 157 ? -3.383 -9.249 -15.309 1.00 34.19 157 LYS A CA 1
ATOM 1290 C C . LYS A 1 157 ? -3.802 -10.026 -14.046 1.00 34.19 157 LYS A C 1
ATOM 1292 O O . LYS A 1 157 ? -4.811 -9.660 -13.450 1.00 34.19 157 LYS A O 1
ATOM 1297 N N . ASP A 1 158 ? -3.023 -11.025 -13.625 1.00 32.25 158 ASP A N 1
ATOM 1298 C CA . ASP A 1 158 ? -3.497 -12.107 -12.751 1.00 32.25 158 ASP A CA 1
ATOM 1299 C C . ASP A 1 158 ? -2.943 -12.081 -11.313 1.00 32.25 158 ASP A C 1
ATOM 1301 O O . ASP A 1 158 ? -3.456 -12.792 -10.460 1.00 32.25 158 ASP A O 1
ATOM 1305 N N . LEU A 1 159 ? -1.942 -11.249 -10.993 1.00 35.72 159 LEU A N 1
ATOM 1306 C CA . LEU A 1 159 ? -1.372 -11.164 -9.628 1.00 35.72 159 LEU A CA 1
ATOM 1307 C C . LEU A 1 159 ? -2.141 -10.226 -8.678 1.00 35.72 159 LEU A C 1
ATOM 1309 O O . LEU A 1 159 ? -1.766 -10.053 -7.525 1.00 35.72 159 LEU A O 1
ATOM 1313 N N . LEU A 1 160 ? -3.220 -9.611 -9.163 1.00 35.12 160 LEU A N 1
ATOM 1314 C CA . LEU A 1 160 ? -4.142 -8.777 -8.387 1.00 35.12 160 LEU A CA 1
ATOM 1315 C C . LEU A 1 160 ? -5.455 -9.524 -8.081 1.00 35.12 160 LEU A C 1
ATOM 1317 O O . LEU A 1 160 ? -6.460 -8.862 -7.811 1.00 35.12 160 LEU A O 1
ATOM 1321 N N . CYS A 1 161 ? -5.495 -10.851 -8.202 1.00 25.39 161 CYS A N 1
ATOM 1322 C CA . CYS A 1 161 ? -6.690 -11.666 -7.974 1.00 25.39 161 CYS A CA 1
ATOM 1323 C C . CYS A 1 161 ? -6.798 -12.153 -6.532 1.00 25.39 161 CYS A C 1
ATOM 1325 O O . CYS A 1 161 ? -5.782 -12.649 -6.007 1.00 25.39 161 CYS A O 1
#

pLDDT: mean 73.94, std 20.12, range [25.39, 97.88]

InterPro domains:
  IPR001796 Dihydrofolate reductase domain [PF00186] (1-102)
  IPR001796 Dihydrofolate reductase domain [PS51330] (1-133)
  IPR001796 Dihydrofolate reductase domain [cd00209] (1-100)
  IPR012259 Dihydrofolate reductase [PTHR48069] (1-97)
  IPR024072 Dihydrofolate reductase-like domain superfamily [G3DSA:3.40.430.10] (1-129)
  IPR024072 Dihydrofolate reductase-like domain superfamily [SSF53597] (1-110)

Foldseek 3Di:
DEPLVCVQVVDDDPPDAAEYEDCDDDDDPRYHYDPDVVRVCVVVVVDQEDEDADDQVCQVVCVVVAFKEWEKEWADDADAPGAHPDDPCVQKDWPDWDWDWDDDPDDDTTIIITTMIGGPDDDDPHHYYYYFYAYDPPRGTQPHPSHHGCCVVPVPPPNSD